Protein AF-A0A2N3FFJ9-F1 (afdb_monomer_lite)

Sequence (132 aa):
MGIRRTEWLDWFYYLAPLWLAVEVFVWPNFRAGAVVGGGLAATVVFYAVEGGIGAALWYRLPYAGLAALGENVVYLVLLLKFILLSPWDMALALADDAPGVAGMGASYAAALPGALVAMVQVGFRLKRQLPR

Foldseek 3Di:
DDPQPCPVLLVQLVCLVVVLCCCPPPFQLAALCLAQVRDNVSSVVVSVLSPVLSVCVVVVPVCSVVSVLVCLVVLLVSLCCSVPCLVVVLVVCVVVVHPCSVVSVVSSVSHVVNSVVSNVSSVVSVVSVDDD

Structure (mmCIF, N/CA/C/O backbone):
data_AF-A0A2N3FFJ9-F1
#
_entry.id   AF-A0A2N3FFJ9-F1
#
loop_
_atom_site.group_PDB
_atom_site.id
_atom_site.type_symbol
_atom_site.label_atom_id
_atom_site.label_alt_id
_atom_site.label_comp_id
_atom_site.label_asym_id
_atom_site.label_entity_id
_atom_site.label_seq_id
_atom_site.pdbx_PDB_ins_code
_atom_site.Cartn_x
_atom_site.Cartn_y
_atom_site.Cartn_z
_atom_site.occupancy
_atom_site.B_iso_or_equiv
_atom_site.auth_seq_id
_atom_site.auth_comp_id
_atom_site.auth_asym_id
_atom_site.auth_atom_id
_atom_site.pdbx_PDB_model_num
ATOM 1 N N . MET A 1 1 ? -15.798 4.905 27.183 1.00 36.50 1 MET A N 1
ATOM 2 C CA . MET A 1 1 ? -15.536 4.366 25.829 1.00 36.50 1 MET A CA 1
ATOM 3 C C . MET A 1 1 ? -15.602 5.536 24.855 1.00 36.50 1 MET A C 1
ATOM 5 O O . MET A 1 1 ? -16.675 5.881 24.386 1.00 36.50 1 MET A O 1
ATOM 9 N N . GLY A 1 2 ? -14.496 6.265 24.690 1.00 40.81 2 GLY A N 1
ATOM 10 C CA . GLY A 1 2 ? -14.480 7.454 23.836 1.00 40.81 2 GLY A CA 1
ATOM 11 C C . GLY A 1 2 ? -14.532 7.046 22.368 1.00 40.81 2 GLY A C 1
ATOM 12 O O . GLY A 1 2 ? -13.758 6.182 21.959 1.00 40.81 2 GLY A O 1
ATOM 13 N N . ILE A 1 3 ? -15.433 7.656 21.599 1.00 44.34 3 ILE A N 1
ATOM 14 C CA . ILE A 1 3 ? -15.436 7.596 20.133 1.00 44.34 3 ILE A CA 1
ATOM 15 C C . ILE A 1 3 ? -14.018 7.964 19.679 1.00 44.34 3 ILE A C 1
ATOM 17 O O . ILE A 1 3 ? -13.541 9.073 19.940 1.00 44.34 3 ILE A O 1
ATOM 21 N N . ARG A 1 4 ? -13.286 7.005 19.101 1.00 58.66 4 ARG A N 1
ATOM 22 C CA . ARG A 1 4 ? -11.909 7.242 18.652 1.00 58.66 4 ARG A CA 1
ATOM 23 C C . ARG A 1 4 ? -11.985 8.286 17.537 1.00 58.66 4 ARG A C 1
ATOM 25 O O . ARG A 1 4 ? -12.695 8.085 16.560 1.00 58.66 4 ARG A O 1
ATOM 32 N N . ARG A 1 5 ? -11.244 9.398 17.652 1.00 55.72 5 ARG A N 1
ATOM 33 C CA . ARG A 1 5 ? -11.218 10.535 16.692 1.00 55.72 5 ARG A CA 1
ATOM 34 C C . ARG A 1 5 ? -10.866 10.154 15.236 1.00 55.72 5 ARG A C 1
ATOM 36 O O . ARG A 1 5 ? -10.787 11.028 14.372 1.00 55.72 5 ARG A O 1
ATOM 43 N N . THR A 1 6 ? -10.619 8.877 14.969 1.00 61.06 6 THR A N 1
ATOM 44 C CA . THR A 1 6 ? -10.158 8.309 13.706 1.00 61.06 6 THR A CA 1
ATOM 45 C C . THR A 1 6 ? -11.218 7.509 12.952 1.00 61.06 6 THR A C 1
ATOM 47 O O . THR A 1 6 ? -10.890 7.042 11.874 1.00 61.06 6 THR A O 1
ATOM 50 N N . GLU A 1 7 ? -12.463 7.377 13.432 1.00 65.12 7 GLU A N 1
ATOM 51 C CA . GLU A 1 7 ? -13.503 6.594 12.722 1.00 65.12 7 GLU A CA 1
ATOM 52 C C . GLU A 1 7 ? -13.698 7.058 11.264 1.00 65.12 7 GLU A C 1
ATOM 54 O O . GLU A 1 7 ? -13.755 6.248 10.342 1.00 65.12 7 GLU A O 1
ATOM 59 N N . TRP A 1 8 ? -13.656 8.374 11.027 1.00 68.25 8 TRP A N 1
ATOM 60 C CA . TRP A 1 8 ? -13.677 8.985 9.688 1.00 68.25 8 TRP A CA 1
ATOM 61 C C . TRP A 1 8 ? -12.403 8.784 8.859 1.00 68.25 8 TRP A C 1
ATOM 63 O O . TRP A 1 8 ? -12.311 9.313 7.761 1.00 68.25 8 TRP A O 1
ATOM 73 N N . LEU A 1 9 ? -11.389 8.102 9.378 1.00 73.94 9 LEU A N 1
ATOM 74 C CA . LEU A 1 9 ? -10.156 7.743 8.672 1.00 73.94 9 LEU A CA 1
ATOM 75 C C . LEU A 1 9 ? -10.029 6.226 8.494 1.00 73.94 9 LEU A C 1
ATOM 77 O O . LEU A 1 9 ? -9.177 5.777 7.729 1.00 73.94 9 LEU A O 1
ATOM 81 N N . ASP A 1 10 ? -10.892 5.454 9.157 1.00 82.88 10 ASP A N 1
ATOM 82 C CA . ASP A 1 10 ? -10.939 3.996 9.063 1.00 82.88 10 ASP A CA 1
ATOM 83 C C . ASP A 1 10 ? -11.641 3.522 7.777 1.00 82.88 10 ASP A C 1
ATOM 85 O O . ASP A 1 10 ? -11.477 2.368 7.384 1.00 82.88 10 ASP A O 1
ATOM 89 N N . TRP A 1 11 ? -12.335 4.425 7.062 1.00 82.12 11 TRP A N 1
ATOM 90 C CA . TRP A 1 11 ? -12.940 4.149 5.747 1.00 82.12 11 TRP A CA 1
ATOM 91 C C . TRP A 1 11 ? -11.959 3.519 4.765 1.00 82.12 11 TRP A C 1
ATOM 93 O O . TRP A 1 11 ? -12.358 2.715 3.931 1.00 82.12 11 TRP A O 1
ATOM 103 N N . PHE A 1 12 ? -10.677 3.854 4.886 1.00 85.81 12 PHE A N 1
ATOM 104 C CA . PHE A 1 12 ? -9.632 3.327 4.028 1.00 85.81 12 PHE A CA 1
ATOM 105 C C . PHE A 1 12 ? -9.531 1.796 4.110 1.00 85.81 12 PHE A C 1
ATOM 107 O O . PHE A 1 12 ? -9.431 1.147 3.073 1.00 85.81 12 PHE A O 1
ATOM 114 N N . TYR A 1 13 ? -9.685 1.225 5.311 1.00 88.06 13 TYR A N 1
ATOM 115 C CA 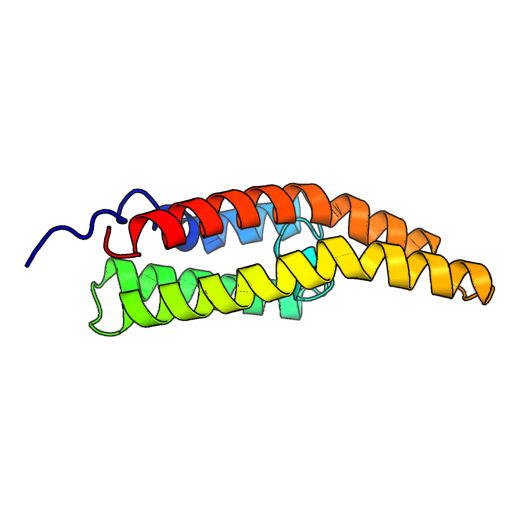. TYR A 1 13 ? -9.736 -0.226 5.524 1.00 88.06 13 TYR A CA 1
ATOM 116 C C . TYR A 1 13 ? -11.084 -0.824 5.130 1.00 88.06 13 TYR A C 1
ATOM 118 O O . TYR A 1 13 ? -11.137 -1.918 4.575 1.00 88.06 13 TYR A O 1
ATOM 126 N N . TYR A 1 14 ? -12.186 -0.112 5.385 1.00 88.50 14 TYR A N 1
ATOM 127 C CA . TYR A 1 14 ? -13.517 -0.582 4.982 1.00 88.50 14 TYR A CA 1
ATOM 128 C C . TYR A 1 14 ? -13.661 -0.672 3.458 1.00 88.50 14 TYR A C 1
ATOM 130 O O . TYR A 1 14 ? -14.370 -1.540 2.956 1.00 88.50 14 TYR A O 1
ATOM 138 N N . LEU A 1 15 ? -12.962 0.191 2.718 1.00 91.19 15 LEU A N 1
ATOM 139 C CA . LEU A 1 15 ? -12.942 0.186 1.258 1.00 91.19 15 LEU A CA 1
ATOM 140 C C . LEU A 1 15 ? -11.868 -0.731 0.657 1.00 91.19 15 LEU A C 1
ATOM 142 O O . LEU A 1 15 ? -11.739 -0.750 -0.563 1.00 91.19 15 LEU A O 1
ATOM 146 N N . ALA A 1 16 ? -11.134 -1.528 1.442 1.00 92.19 16 ALA A N 1
ATOM 147 C CA . ALA A 1 16 ? -10.129 -2.460 0.912 1.00 92.19 16 ALA A CA 1
ATOM 148 C C . ALA A 1 16 ? -10.646 -3.364 -0.234 1.00 92.19 16 ALA A C 1
ATOM 150 O O . ALA A 1 16 ? -9.946 -3.482 -1.241 1.00 92.19 16 ALA A O 1
ATOM 151 N N . PRO A 1 17 ? -11.876 -3.924 -0.188 1.00 91.06 17 PRO A N 1
ATOM 152 C CA . PRO A 1 17 ? -12.415 -4.692 -1.316 1.00 91.06 17 PRO A CA 1
ATOM 153 C C . PRO A 1 17 ? -12.637 -3.846 -2.578 1.00 91.06 17 PRO A C 1
ATOM 155 O O . PRO A 1 17 ? -12.434 -4.323 -3.693 1.00 91.06 17 PRO A O 1
ATOM 158 N N . LEU A 1 18 ? -13.038 -2.582 -2.412 1.00 93.06 18 LEU A N 1
ATOM 159 C CA . LEU A 1 18 ? -13.212 -1.653 -3.526 1.00 93.06 18 LEU A CA 1
ATOM 160 C C . LEU A 1 18 ? -11.858 -1.278 -4.132 1.00 93.06 18 LEU A C 1
ATOM 162 O O . LEU A 1 18 ? -11.719 -1.253 -5.351 1.00 93.06 18 LEU A O 1
ATOM 166 N N . TRP A 1 19 ? -10.852 -1.037 -3.293 1.00 92.31 19 TRP A N 1
ATOM 167 C CA . TRP A 1 19 ? -9.491 -0.768 -3.743 1.00 92.31 19 TRP A CA 1
ATOM 168 C C . TRP A 1 19 ? -8.893 -1.948 -4.510 1.00 92.31 19 TRP A C 1
ATOM 170 O O . TRP A 1 19 ? -8.310 -1.733 -5.568 1.00 92.31 19 TRP A O 1
ATOM 180 N N . LEU A 1 20 ? -9.118 -3.180 -4.043 1.00 93.75 20 LEU A N 1
ATOM 181 C CA . LEU A 1 20 ? -8.743 -4.389 -4.776 1.00 93.75 20 LEU A CA 1
ATOM 182 C C . LEU A 1 20 ? -9.402 -4.438 -6.157 1.00 93.75 20 LEU A C 1
ATOM 184 O O . LEU A 1 20 ? -8.728 -4.713 -7.144 1.00 93.75 20 LEU A O 1
ATOM 188 N N . ALA A 1 21 ? -10.704 -4.154 -6.246 1.00 93.62 21 ALA A N 1
ATOM 189 C CA . ALA A 1 21 ? -11.407 -4.145 -7.527 1.00 93.62 21 ALA A CA 1
ATOM 190 C C . ALA A 1 21 ? -10.854 -3.069 -8.476 1.00 93.62 21 ALA A C 1
ATOM 192 O O . ALA A 1 21 ? -10.633 -3.342 -9.656 1.00 93.62 21 ALA A O 1
ATOM 193 N N . VAL A 1 22 ? -10.577 -1.867 -7.965 1.00 92.69 22 VAL A N 1
ATOM 194 C CA . VAL A 1 22 ? -9.926 -0.806 -8.746 1.00 92.69 22 VAL A CA 1
ATOM 195 C C . VAL A 1 22 ? -8.566 -1.276 -9.250 1.00 92.69 22 VAL A C 1
ATOM 197 O O . VAL A 1 22 ? -8.291 -1.139 -10.438 1.00 92.69 22 VAL A O 1
ATOM 200 N N . GLU A 1 23 ? -7.737 -1.868 -8.392 1.00 93.00 23 GLU A N 1
ATOM 201 C CA . GLU A 1 23 ? -6.391 -2.288 -8.782 1.00 93.00 23 GLU A CA 1
ATOM 202 C C . GLU A 1 23 ? -6.397 -3.461 -9.770 1.00 93.00 23 GLU A C 1
ATOM 204 O O . GLU A 1 23 ? -5.587 -3.494 -10.688 1.00 93.00 23 GLU A O 1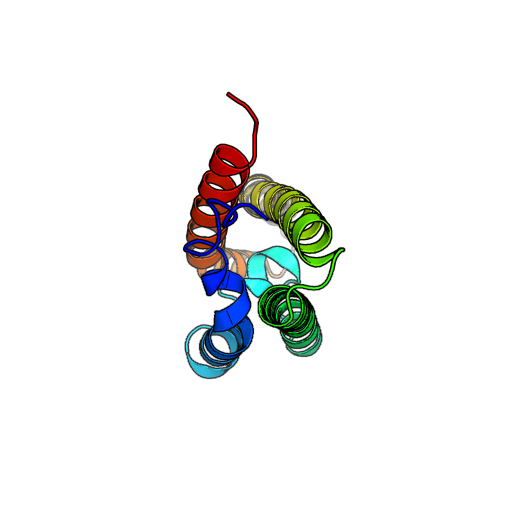
ATOM 209 N N . VAL A 1 24 ? -7.332 -4.404 -9.646 1.00 92.19 24 VAL A N 1
ATOM 210 C CA . VAL A 1 24 ? -7.405 -5.564 -10.548 1.00 92.19 24 VAL A CA 1
ATOM 211 C C . VAL A 1 24 ? -8.008 -5.206 -11.909 1.00 92.19 24 VAL A C 1
ATOM 213 O O . VAL A 1 24 ? -7.531 -5.705 -12.926 1.00 92.19 24 VAL A O 1
ATOM 216 N N . PHE A 1 25 ? -9.048 -4.367 -11.951 1.00 93.06 25 PHE A N 1
ATOM 217 C CA . PHE A 1 25 ? -9.844 -4.168 -13.172 1.00 93.06 25 PHE A CA 1
ATOM 218 C C . PHE A 1 25 ? -9.645 -2.817 -13.860 1.00 93.06 25 PHE A C 1
ATOM 220 O O . PHE A 1 25 ? -9.905 -2.715 -15.057 1.00 93.06 25 PHE A O 1
ATOM 227 N N . VAL A 1 26 ? -9.235 -1.778 -13.131 1.00 92.88 26 VAL A N 1
ATOM 228 C CA . VAL A 1 26 ? -9.207 -0.399 -13.651 1.00 92.88 26 VAL A CA 1
ATOM 229 C C . VAL A 1 26 ? -7.784 0.127 -13.750 1.00 92.88 26 VAL A C 1
ATOM 231 O O . VAL A 1 26 ? -7.410 0.714 -14.761 1.00 92.88 26 VAL A O 1
ATOM 234 N N . TRP A 1 27 ? -6.991 -0.077 -12.700 1.00 92.12 27 TRP A N 1
ATOM 235 C CA . TRP A 1 27 ? -5.666 0.508 -12.568 1.00 92.12 27 TRP A CA 1
ATOM 236 C C . TRP A 1 27 ? -4.679 -0.491 -11.950 1.00 92.12 27 TRP A C 1
ATOM 238 O O . TRP A 1 27 ? -4.384 -0.419 -10.754 1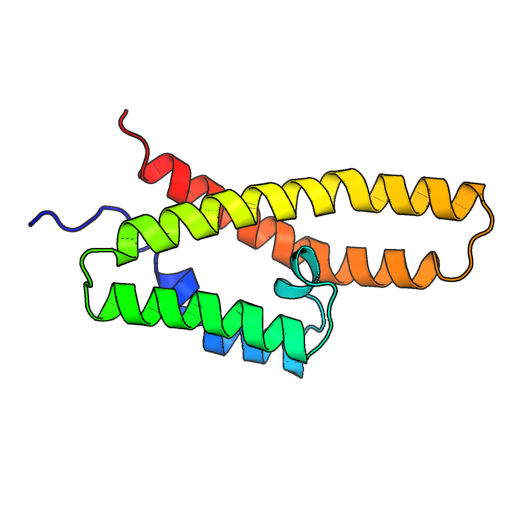.00 92.12 27 TRP A O 1
ATOM 248 N N . PRO A 1 28 ? -4.126 -1.405 -12.766 1.00 90.88 28 PRO A N 1
ATOM 249 C CA . PRO A 1 28 ? -3.100 -2.339 -12.325 1.00 90.88 28 PRO A CA 1
ATOM 250 C C . PRO A 1 28 ? -1.927 -1.632 -11.658 1.00 90.88 28 PRO A C 1
ATOM 252 O O . PRO A 1 28 ? -1.461 -0.595 -12.133 1.00 90.88 28 PRO A O 1
ATOM 255 N N . ASN A 1 29 ? -1.429 -2.233 -10.577 1.00 89.88 29 ASN A N 1
ATOM 256 C CA . ASN A 1 29 ? -0.266 -1.763 -9.828 1.00 89.88 29 ASN A CA 1
ATOM 257 C C . ASN A 1 29 ? -0.475 -0.445 -9.055 1.00 89.88 29 ASN A C 1
ATOM 259 O O . ASN A 1 29 ? 0.502 0.140 -8.608 1.00 89.88 29 ASN A O 1
ATOM 263 N N . PHE A 1 30 ? -1.708 0.042 -8.888 1.00 88.19 30 PHE A N 1
ATOM 264 C CA . PHE A 1 30 ? -1.978 1.366 -8.318 1.00 88.19 30 PHE A CA 1
ATOM 265 C C . PHE A 1 30 ? -1.470 1.572 -6.879 1.00 88.19 30 PHE A C 1
ATOM 267 O O . PHE A 1 30 ? -0.722 2.513 -6.628 1.00 88.19 30 PHE A O 1
ATOM 274 N N . ARG A 1 31 ? -1.885 0.749 -5.908 1.00 89.56 31 ARG A N 1
ATOM 275 C CA . ARG A 1 31 ? -1.573 0.953 -4.479 1.00 89.56 31 ARG A CA 1
ATOM 276 C C . ARG A 1 31 ? -0.779 -0.197 -3.892 1.00 89.56 31 ARG A C 1
ATOM 278 O O . ARG A 1 31 ? 0.245 0.043 -3.252 1.00 89.56 31 ARG A O 1
ATOM 285 N N . ALA A 1 32 ? -1.239 -1.427 -4.088 1.00 90.44 32 ALA A N 1
ATOM 286 C CA . ALA A 1 32 ? -0.492 -2.602 -3.668 1.00 90.44 32 ALA A CA 1
ATOM 287 C C . ALA A 1 32 ? 0.816 -2.689 -4.464 1.00 90.44 32 ALA A C 1
ATOM 289 O O . ALA A 1 32 ? 1.847 -3.046 -3.905 1.00 90.44 32 ALA A O 1
ATOM 290 N N . GLY A 1 33 ? 0.823 -2.250 -5.725 1.00 86.00 33 GLY A N 1
ATOM 291 C CA . GLY A 1 33 ? 2.029 -2.159 -6.549 1.00 86.00 33 GLY A CA 1
ATOM 292 C C . GLY A 1 33 ? 3.233 -1.473 -5.900 1.00 86.00 33 GLY A C 1
ATOM 293 O O . GLY A 1 33 ? 4.351 -1.977 -6.004 1.00 86.00 33 GLY A O 1
ATOM 294 N N . ALA A 1 34 ? 3.005 -0.398 -5.142 1.00 88.25 34 ALA A N 1
ATOM 295 C CA . ALA A 1 34 ? 4.062 0.321 -4.424 1.00 88.25 34 ALA A CA 1
ATOM 296 C C . ALA A 1 34 ? 4.700 -0.492 -3.280 1.00 88.25 34 ALA A C 1
ATOM 298 O O . ALA A 1 34 ? 5.756 -0.126 -2.771 1.00 88.25 34 ALA A O 1
ATOM 299 N N . VAL A 1 35 ? 4.058 -1.579 -2.847 1.00 88.31 35 VAL A N 1
ATOM 300 C CA . VAL A 1 35 ? 4.427 -2.330 -1.640 1.00 88.31 35 VAL A CA 1
ATOM 301 C C . VAL A 1 35 ? 4.743 -3.789 -1.914 1.00 88.31 35 VAL A C 1
ATOM 303 O O . VAL A 1 35 ? 5.661 -4.336 -1.307 1.00 88.31 35 VAL A O 1
ATOM 306 N N . VAL A 1 36 ? 4.027 -4.411 -2.845 1.00 88.94 36 VAL A N 1
ATOM 307 C CA . VAL A 1 36 ? 4.167 -5.832 -3.174 1.00 88.94 36 VAL A CA 1
ATOM 308 C C . VAL A 1 36 ? 4.594 -6.095 -4.621 1.00 88.94 36 VAL A C 1
ATOM 310 O O . VAL A 1 36 ? 4.719 -7.253 -5.011 1.00 88.94 36 VAL A O 1
ATOM 313 N N . GLY A 1 37 ? 4.833 -5.055 -5.427 1.00 80.25 37 GLY A N 1
ATOM 314 C CA . GLY A 1 37 ? 5.419 -5.199 -6.766 1.00 80.25 37 GLY A CA 1
ATOM 315 C C . GLY A 1 37 ? 4.474 -5.732 -7.851 1.00 80.25 37 GLY A C 1
ATOM 316 O O . GLY A 1 37 ? 4.944 -6.257 -8.855 1.00 80.25 37 GLY A O 1
ATOM 317 N N . GLY A 1 38 ? 3.155 -5.625 -7.661 1.00 79.56 38 GLY A N 1
ATOM 318 C CA . GLY A 1 38 ? 2.164 -5.795 -8.738 1.00 79.56 38 GLY A CA 1
ATOM 319 C C . GLY A 1 38 ? 1.739 -7.224 -9.075 1.00 79.56 38 GLY A C 1
ATOM 320 O O . GLY A 1 38 ? 0.903 -7.423 -9.955 1.00 79.56 38 GLY A O 1
ATOM 321 N N . GLY A 1 39 ? 2.274 -8.236 -8.388 1.00 87.94 39 GLY A N 1
ATOM 322 C CA . GLY A 1 39 ? 1.830 -9.619 -8.563 1.00 87.94 39 GLY A CA 1
ATOM 323 C C . GLY A 1 39 ? 0.427 -9.844 -7.992 1.00 87.94 39 GLY A C 1
ATOM 324 O O . GLY A 1 39 ? 0.196 -9.556 -6.821 1.00 87.94 39 GLY A O 1
ATOM 325 N N . LEU A 1 40 ? -0.485 -10.438 -8.774 1.00 88.94 40 LEU A N 1
ATOM 326 C CA . LEU A 1 40 ? -1.892 -10.642 -8.382 1.00 88.94 40 LEU A CA 1
ATOM 327 C C . LEU A 1 40 ? -2.047 -11.306 -7.005 1.00 88.94 40 LEU A C 1
ATOM 329 O O . LEU A 1 40 ? -2.832 -10.844 -6.182 1.00 88.94 40 LEU A O 1
ATOM 333 N N . ALA A 1 41 ? -1.281 -12.367 -6.738 1.00 91.50 41 ALA A N 1
ATOM 334 C CA . ALA A 1 41 ? -1.333 -13.066 -5.455 1.00 91.50 41 ALA A CA 1
ATOM 335 C C . ALA A 1 41 ? -0.951 -12.141 -4.289 1.00 91.50 41 ALA A C 1
ATOM 337 O O . ALA A 1 41 ? -1.622 -12.120 -3.260 1.00 91.50 41 ALA A O 1
ATOM 338 N N . ALA A 1 42 ? 0.094 -11.337 -4.471 1.00 90.19 42 ALA A N 1
ATOM 339 C CA . ALA A 1 42 ? 0.561 -10.417 -3.450 1.00 90.19 42 ALA A CA 1
ATOM 340 C C . ALA A 1 42 ? -0.408 -9.236 -3.269 1.00 90.19 42 ALA A C 1
ATOM 342 O O . ALA A 1 42 ? -0.663 -8.832 -2.137 1.00 90.19 42 ALA A O 1
ATOM 343 N N . THR A 1 43 ? -1.015 -8.739 -4.353 1.00 92.62 43 THR A N 1
ATOM 344 C CA . THR A 1 43 ? -2.074 -7.716 -4.317 1.00 92.62 43 THR A CA 1
ATOM 345 C C . THR A 1 43 ? -3.300 -8.210 -3.549 1.00 92.62 43 THR A C 1
ATOM 347 O O . THR A 1 43 ? -3.820 -7.500 -2.691 1.00 92.62 43 THR A O 1
ATOM 350 N N . VAL A 1 44 ? -3.741 -9.448 -3.789 1.00 93.62 44 VAL A N 1
ATOM 351 C CA . VAL A 1 44 ? -4.859 -10.051 -3.045 1.00 93.62 44 VAL A CA 1
ATOM 352 C C . VAL A 1 44 ? -4.522 -10.184 -1.561 1.00 93.62 44 VAL A C 1
ATOM 354 O O . VAL A 1 44 ? -5.342 -9.817 -0.724 1.00 93.62 44 VAL A O 1
ATOM 357 N N . VAL A 1 45 ? -3.318 -10.655 -1.218 1.00 93.56 45 VAL A N 1
ATOM 358 C CA . VAL A 1 45 ? -2.876 -10.758 0.184 1.00 93.56 45 VAL A CA 1
ATOM 359 C C . VAL A 1 45 ? -2.829 -9.383 0.850 1.00 93.56 45 VAL A C 1
ATOM 361 O O . VAL A 1 45 ? -3.332 -9.236 1.962 1.00 93.56 45 VAL A O 1
ATOM 364 N N . PHE A 1 46 ? -2.289 -8.373 0.166 1.00 93.62 46 PHE A N 1
ATOM 365 C CA . PHE A 1 46 ? -2.240 -6.995 0.653 1.00 93.62 46 PHE A CA 1
ATOM 366 C C . PHE A 1 46 ? -3.640 -6.490 1.038 1.00 93.62 46 PHE A C 1
ATOM 368 O O . PHE A 1 46 ? -3.872 -6.087 2.179 1.00 93.62 46 PHE A O 1
ATOM 375 N N . TYR A 1 47 ? -4.608 -6.607 0.127 1.00 94.44 47 TYR A N 1
ATOM 376 C CA . TYR A 1 47 ? -5.973 -6.153 0.391 1.00 94.44 47 TYR A CA 1
ATOM 377 C C . TYR A 1 47 ? -6.751 -7.045 1.360 1.00 94.44 47 TYR A C 1
ATOM 379 O O . TYR A 1 47 ? -7.645 -6.556 2.050 1.00 94.44 47 TYR A O 1
ATOM 387 N N . ALA A 1 48 ? -6.410 -8.330 1.471 1.00 94.88 48 ALA A N 1
ATOM 388 C CA . ALA A 1 48 ? -6.968 -9.205 2.497 1.00 94.88 48 ALA A CA 1
ATOM 389 C C . ALA A 1 48 ? -6.537 -8.765 3.904 1.00 94.88 48 ALA A C 1
ATOM 391 O O . ALA A 1 48 ? -7.357 -8.779 4.823 1.00 94.88 48 ALA A O 1
ATOM 392 N N . VAL A 1 49 ? -5.285 -8.323 4.074 1.00 94.19 49 VAL A N 1
ATOM 393 C CA . VAL A 1 49 ? -4.802 -7.751 5.340 1.00 94.19 49 VAL A CA 1
ATOM 394 C C . VAL A 1 49 ? -5.544 -6.453 5.662 1.00 94.19 49 VAL A C 1
ATOM 396 O O . VAL A 1 49 ? -6.083 -6.328 6.763 1.00 94.19 49 VAL A O 1
ATOM 399 N N . GLU A 1 50 ? -5.652 -5.519 4.709 1.00 93.81 50 GLU A N 1
ATOM 400 C CA . GLU A 1 50 ? -6.401 -4.269 4.922 1.00 93.81 50 GLU A CA 1
ATOM 401 C C . GLU A 1 50 ? -7.879 -4.534 5.250 1.00 93.81 50 GLU A C 1
ATOM 403 O O . GLU A 1 50 ? -8.422 -3.972 6.203 1.00 93.81 50 GLU A O 1
ATOM 408 N N . GLY A 1 51 ? -8.522 -5.438 4.508 1.00 93.56 51 GLY A N 1
ATOM 409 C CA . GLY A 1 51 ? -9.910 -5.831 4.740 1.00 93.56 51 GLY A CA 1
ATOM 410 C C . GLY A 1 51 ? -10.108 -6.528 6.085 1.00 93.56 51 GLY A C 1
ATOM 411 O O . GLY A 1 51 ? -11.096 -6.266 6.770 1.00 93.56 51 GLY A O 1
ATOM 412 N N . GLY A 1 52 ? -9.154 -7.358 6.514 1.00 94.06 52 GLY A N 1
ATOM 413 C CA . GLY A 1 52 ? -9.160 -8.002 7.829 1.00 94.06 52 GLY A CA 1
ATOM 414 C C . GLY A 1 52 ? -9.054 -6.994 8.974 1.00 94.06 52 GLY A C 1
ATOM 415 O O . GLY A 1 52 ? -9.793 -7.088 9.956 1.00 94.06 52 GLY A O 1
ATOM 416 N N . ILE A 1 53 ? -8.199 -5.978 8.827 1.00 92.75 53 ILE A N 1
ATOM 417 C CA . ILE A 1 53 ? -8.118 -4.855 9.772 1.00 92.75 53 ILE A CA 1
ATOM 418 C C . ILE A 1 53 ? -9.432 -4.065 9.768 1.00 92.75 53 ILE A C 1
ATOM 420 O O . ILE A 1 53 ? -9.948 -3.740 10.838 1.00 92.75 53 ILE A O 1
ATOM 424 N N . GLY A 1 54 ? -10.016 -3.816 8.594 1.00 92.19 54 GLY A N 1
ATOM 425 C CA . GLY A 1 54 ? -11.332 -3.190 8.453 1.00 92.19 54 GLY A CA 1
ATOM 426 C C . GLY A 1 54 ? -12.418 -3.965 9.196 1.00 92.19 54 GLY A C 1
ATOM 427 O O . GLY A 1 54 ? -13.133 -3.397 10.016 1.00 92.19 54 GLY A O 1
ATOM 428 N N . ALA A 1 55 ? -12.495 -5.280 9.008 1.00 92.69 55 ALA A N 1
ATOM 429 C CA . ALA A 1 55 ? -13.430 -6.130 9.739 1.00 92.69 55 ALA A CA 1
ATOM 430 C C . ALA A 1 55 ? -13.191 -6.066 11.259 1.00 92.69 55 ALA A C 1
ATOM 432 O O . ALA A 1 55 ? -14.135 -5.892 12.031 1.00 92.69 55 ALA A O 1
ATOM 433 N N . ALA A 1 56 ? -11.935 -6.127 11.711 1.00 91.81 56 ALA A N 1
ATOM 434 C CA . ALA A 1 56 ? -11.597 -6.022 13.130 1.00 91.81 56 ALA A CA 1
ATOM 435 C C . ALA A 1 56 ? -12.005 -4.666 13.740 1.00 91.81 56 ALA A C 1
ATOM 437 O O . ALA A 1 56 ? -12.465 -4.617 14.886 1.00 91.81 56 ALA A O 1
ATOM 438 N N . LEU A 1 57 ? -11.865 -3.572 12.983 1.00 89.06 57 LEU A N 1
ATOM 439 C CA . LEU A 1 57 ? -12.317 -2.233 13.374 1.00 89.06 57 LEU A CA 1
ATOM 440 C C . LEU A 1 57 ? -13.847 -2.159 13.440 1.00 89.06 57 LEU A C 1
ATOM 442 O O . LEU A 1 57 ? -14.381 -1.656 14.431 1.00 89.06 57 LEU A O 1
ATOM 446 N N . TRP A 1 58 ? -14.543 -2.736 12.455 1.00 89.50 58 TRP A N 1
ATOM 447 C CA . TRP A 1 58 ? -16.006 -2.798 12.401 1.00 89.50 58 TRP A CA 1
ATOM 448 C C . TRP A 1 58 ? -16.597 -3.519 13.617 1.00 89.50 58 TRP A C 1
ATOM 450 O O . TRP A 1 58 ? -17.486 -2.997 14.291 1.00 89.50 58 TRP A O 1
ATOM 460 N N . TYR A 1 59 ? -16.039 -4.681 13.969 1.00 91.12 59 TYR A N 1
ATOM 461 C CA . TYR A 1 59 ? -16.440 -5.452 15.152 1.00 91.12 59 TYR A CA 1
ATOM 462 C C . TYR A 1 59 ? -15.842 -4.935 16.468 1.00 91.12 59 TYR A C 1
ATOM 464 O O . TYR A 1 59 ? -16.060 -5.531 17.521 1.00 91.12 59 TYR A O 1
ATOM 472 N N . ARG A 1 60 ? -15.109 -3.813 16.437 1.00 88.00 60 ARG A N 1
ATOM 473 C CA . ARG A 1 60 ? -14.521 -3.149 17.612 1.00 88.00 60 ARG A CA 1
ATOM 474 C C . ARG A 1 60 ? -13.633 -4.069 18.455 1.00 88.00 60 ARG A C 1
ATOM 476 O O . ARG A 1 60 ? -13.609 -3.960 19.682 1.00 88.00 60 ARG A O 1
ATOM 483 N N . LEU A 1 61 ? -12.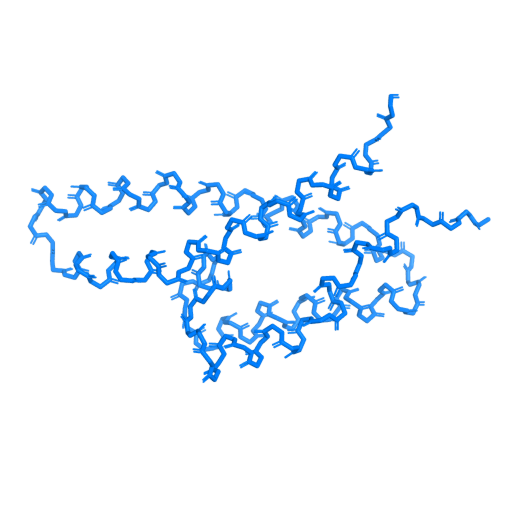870 -4.944 17.803 1.00 90.06 61 LEU A N 1
ATOM 484 C CA . LEU A 1 61 ? -11.954 -5.850 18.490 1.00 90.06 61 LEU A CA 1
ATOM 485 C C . LEU A 1 61 ? -10.874 -5.059 19.257 1.00 90.06 61 LEU A C 1
ATOM 487 O O . LEU A 1 61 ? -10.440 -3.993 18.800 1.00 90.06 61 LEU A O 1
ATOM 491 N N . PRO A 1 62 ? -10.408 -5.561 20.417 1.00 86.81 62 PRO A N 1
ATOM 492 C CA . PRO A 1 62 ? -9.533 -4.803 21.315 1.00 86.81 62 PRO A CA 1
ATOM 493 C C . PRO A 1 62 ? -8.187 -4.434 20.675 1.00 86.81 62 PRO A C 1
ATOM 495 O O . PRO A 1 62 ? -7.649 -3.361 20.936 1.00 86.81 62 PRO A O 1
ATOM 498 N N . TYR A 1 63 ? -7.672 -5.279 19.781 1.00 85.44 63 TYR A N 1
ATOM 499 C CA . TYR A 1 63 ? -6.393 -5.078 19.096 1.00 85.44 63 TYR A CA 1
ATOM 500 C C . TYR A 1 63 ? -6.498 -4.281 17.787 1.00 85.44 63 TYR A C 1
ATOM 502 O O . TYR A 1 63 ? -5.473 -3.872 17.248 1.00 85.44 63 TYR A O 1
ATOM 510 N N . ALA A 1 64 ? -7.705 -4.019 17.269 1.00 87.19 64 ALA A N 1
ATOM 511 C CA . ALA A 1 64 ? -7.894 -3.467 15.923 1.00 87.19 64 ALA A CA 1
ATOM 512 C C . ALA A 1 64 ? -7.214 -2.101 15.724 1.00 87.19 64 ALA A C 1
ATOM 514 O O . ALA A 1 64 ? -6.660 -1.818 14.666 1.00 87.19 64 ALA A O 1
ATOM 515 N N . GLY A 1 65 ? -7.199 -1.268 16.771 1.00 83.69 65 GLY A N 1
ATOM 516 C CA . GLY A 1 65 ? -6.524 0.032 16.724 1.00 83.69 65 GLY A CA 1
ATOM 517 C C . GLY A 1 65 ? -5.002 -0.085 16.634 1.00 83.69 65 GLY A C 1
ATOM 518 O O . GLY A 1 65 ? -4.382 0.656 15.879 1.00 83.69 65 GLY A O 1
ATOM 519 N N . LEU A 1 66 ? -4.412 -1.028 17.378 1.00 85.88 66 LEU A N 1
ATOM 520 C CA . LEU A 1 66 ? -2.970 -1.286 17.349 1.00 85.88 66 LEU A CA 1
ATOM 521 C C . LEU A 1 66 ? -2.551 -1.935 16.030 1.00 85.88 66 LEU A C 1
ATOM 523 O O . LEU A 1 66 ? -1.548 -1.528 15.458 1.00 85.88 66 LEU A O 1
ATOM 527 N N . ALA A 1 67 ? -3.342 -2.885 15.523 1.00 88.81 67 ALA A N 1
ATOM 528 C CA . ALA A 1 67 ? -3.102 -3.512 14.226 1.00 88.81 67 ALA A CA 1
ATOM 529 C C . ALA A 1 67 ? -3.095 -2.471 13.098 1.00 88.81 67 ALA A C 1
ATOM 531 O O . ALA A 1 67 ? -2.169 -2.437 12.296 1.00 88.81 67 ALA A O 1
ATOM 532 N N . ALA A 1 68 ? -4.078 -1.568 13.089 1.00 89.12 68 ALA A N 1
ATOM 533 C CA . ALA A 1 68 ? -4.163 -0.523 12.080 1.00 89.12 68 ALA A CA 1
ATOM 534 C C . ALA A 1 68 ? -3.063 0.549 12.220 1.00 89.12 68 ALA A C 1
ATOM 536 O O . ALA A 1 68 ? -2.630 1.120 11.227 1.00 89.12 68 ALA A O 1
ATOM 537 N N . LEU A 1 69 ? -2.595 0.838 13.440 1.00 87.62 69 LEU A N 1
ATOM 538 C CA . LEU A 1 69 ? -1.429 1.702 13.650 1.00 87.62 69 LEU A CA 1
ATOM 539 C C . LEU A 1 69 ? -0.145 1.036 13.136 1.00 87.62 69 LEU A C 1
ATOM 541 O O . LEU A 1 69 ? 0.648 1.681 12.454 1.00 87.62 69 LEU A O 1
ATOM 545 N N . GLY A 1 70 ? 0.055 -0.242 13.464 1.00 89.69 70 GLY A N 1
ATOM 546 C CA . GLY A 1 70 ? 1.221 -1.009 13.036 1.00 89.69 70 GLY A CA 1
ATOM 547 C C . GLY A 1 70 ? 1.295 -1.127 11.518 1.00 89.69 70 GLY A C 1
ATOM 548 O O . GLY A 1 70 ? 2.337 -0.835 10.937 1.00 89.69 70 GLY A O 1
ATOM 549 N N . GLU A 1 71 ? 0.176 -1.474 10.879 1.00 92.44 71 GLU A N 1
ATOM 550 C CA . GLU A 1 71 ? 0.068 -1.519 9.421 1.00 92.44 71 GLU A CA 1
ATOM 551 C C . GLU A 1 71 ? 0.390 -0.152 8.806 1.00 92.44 71 GLU A C 1
ATOM 553 O O . GLU A 1 71 ? 1.299 -0.080 7.990 1.00 92.44 71 GLU A O 1
ATOM 558 N N . ASN A 1 72 ? -0.208 0.942 9.291 1.00 90.94 72 ASN A N 1
ATOM 559 C CA . ASN A 1 72 ? 0.094 2.298 8.824 1.00 90.94 72 ASN A CA 1
ATOM 560 C C . ASN A 1 72 ? 1.592 2.650 8.883 1.00 90.94 72 ASN A C 1
ATOM 562 O O . ASN A 1 72 ? 2.124 3.264 7.960 1.00 90.94 72 ASN A O 1
ATOM 566 N N . VAL A 1 73 ? 2.278 2.311 9.981 1.00 90.06 73 VAL A N 1
ATOM 567 C CA . VAL A 1 73 ? 3.716 2.594 10.138 1.00 90.06 73 VAL A CA 1
ATOM 568 C C . VAL A 1 73 ? 4.534 1.799 9.126 1.00 90.06 73 VAL A C 1
ATOM 570 O O . VAL A 1 73 ? 5.385 2.371 8.444 1.00 90.06 73 VAL A O 1
ATOM 573 N N . VAL A 1 74 ? 4.260 0.499 8.998 1.00 92.06 74 VAL A N 1
ATOM 574 C CA . VAL A 1 74 ? 4.927 -0.363 8.013 1.00 92.06 74 VAL A CA 1
ATOM 575 C C . VAL A 1 74 ? 4.659 0.150 6.601 1.00 92.06 74 VAL A C 1
ATOM 577 O O . VAL A 1 74 ? 5.590 0.304 5.813 1.00 92.06 74 VAL A O 1
ATOM 580 N N . TYR A 1 75 ? 3.409 0.488 6.301 1.00 91.38 75 TYR A N 1
ATOM 581 C CA . TYR A 1 75 ? 2.992 0.972 4.998 1.00 91.38 75 TYR A CA 1
ATOM 582 C C . TYR A 1 75 ? 3.690 2.288 4.648 1.00 91.38 75 TYR A C 1
ATOM 584 O O . TYR A 1 75 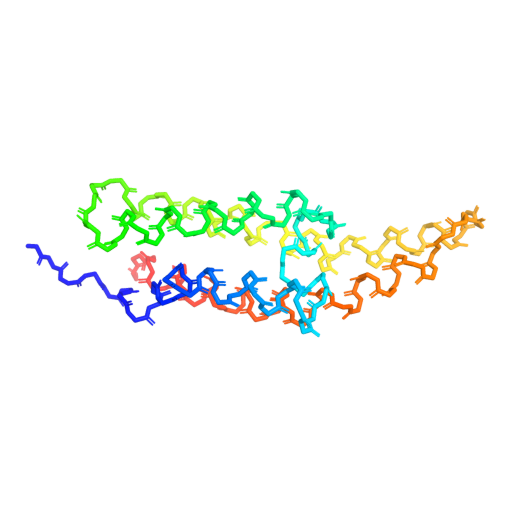? 4.264 2.397 3.569 1.00 91.38 75 TYR A O 1
ATOM 592 N N . LEU A 1 76 ? 3.781 3.243 5.581 1.00 92.56 76 LEU A N 1
ATOM 593 C CA . LEU A 1 76 ? 4.521 4.493 5.378 1.00 92.56 76 LEU A CA 1
ATOM 594 C C . LEU A 1 76 ? 6.002 4.255 5.052 1.00 92.56 76 LEU A C 1
ATOM 596 O O . LEU A 1 76 ? 6.531 4.876 4.131 1.00 92.56 76 LEU A O 1
ATOM 600 N N . VAL A 1 77 ? 6.672 3.357 5.780 1.00 93.31 77 VAL A N 1
ATOM 601 C CA . VAL A 1 77 ? 8.081 3.016 5.519 1.00 93.31 77 VAL A CA 1
ATOM 602 C C . VAL A 1 77 ? 8.249 2.433 4.115 1.00 93.31 77 VAL A C 1
ATOM 604 O O . VAL A 1 77 ? 9.174 2.816 3.398 1.00 93.31 77 VAL A O 1
ATOM 607 N N . LEU A 1 78 ? 7.346 1.544 3.697 1.00 93.94 78 LEU A N 1
ATOM 608 C CA . LEU A 1 78 ? 7.392 0.922 2.373 1.00 93.94 78 LEU A CA 1
ATOM 609 C C . LEU A 1 78 ? 7.097 1.929 1.254 1.00 93.94 78 LEU A C 1
ATOM 611 O O . LEU A 1 78 ? 7.785 1.913 0.236 1.00 93.94 78 LEU A O 1
ATOM 615 N N . LEU A 1 79 ? 6.165 2.861 1.464 1.00 93.50 79 LEU A N 1
ATOM 616 C CA . LEU A 1 79 ? 5.883 3.944 0.519 1.00 93.50 79 LEU A CA 1
ATOM 617 C C . LEU A 1 79 ? 7.070 4.903 0.372 1.00 93.50 79 LEU A C 1
ATOM 619 O O . LEU A 1 79 ? 7.420 5.269 -0.746 1.00 93.50 79 LEU A O 1
ATOM 623 N N . LEU A 1 80 ? 7.732 5.273 1.473 1.00 93.38 80 LEU A N 1
ATOM 624 C CA . LEU A 1 80 ? 8.947 6.093 1.423 1.00 93.38 80 LEU A CA 1
ATOM 625 C C . LEU A 1 80 ? 10.079 5.367 0.696 1.00 93.38 80 LEU A C 1
ATOM 627 O O . LEU A 1 80 ? 10.727 5.959 -0.165 1.00 93.38 80 LEU A O 1
ATOM 631 N N . LYS A 1 81 ? 10.283 4.078 0.998 1.00 93.44 81 LYS A N 1
ATOM 632 C CA . LYS A 1 81 ? 11.239 3.231 0.280 1.00 93.44 81 LYS A CA 1
ATOM 633 C C . LYS A 1 81 ? 10.948 3.239 -1.220 1.00 93.44 81 LYS A C 1
ATOM 635 O O . LYS A 1 81 ? 11.860 3.467 -2.000 1.00 93.44 81 LYS A O 1
ATOM 640 N N . PHE A 1 82 ? 9.702 3.020 -1.621 1.00 93.94 82 PHE A N 1
ATOM 641 C CA . PHE A 1 82 ? 9.303 3.018 -3.026 1.00 93.94 82 PHE A CA 1
ATOM 642 C C . PHE A 1 82 ? 9.548 4.379 -3.699 1.00 93.94 82 PHE A C 1
ATOM 644 O O . PHE A 1 82 ? 10.212 4.455 -4.728 1.00 93.94 82 PHE A O 1
ATOM 651 N N . ILE A 1 83 ? 9.085 5.477 -3.096 1.00 93.88 83 ILE A N 1
ATOM 652 C CA . ILE A 1 83 ? 9.206 6.820 -3.685 1.00 93.88 83 ILE A CA 1
ATOM 653 C C . ILE A 1 83 ? 10.672 7.239 -3.839 1.00 93.88 83 ILE A C 1
ATOM 655 O O . ILE A 1 83 ? 11.021 7.830 -4.860 1.00 93.88 83 ILE A O 1
ATOM 659 N N . LEU A 1 84 ? 11.511 6.954 -2.839 1.00 93.50 84 LEU A N 1
ATOM 660 C CA . LEU A 1 84 ? 12.899 7.416 -2.798 1.00 93.50 84 LEU A CA 1
ATOM 661 C C . LEU A 1 84 ? 13.865 6.460 -3.498 1.00 93.50 84 LEU A C 1
ATOM 663 O O . LEU A 1 84 ? 14.767 6.920 -4.195 1.00 93.50 84 LEU A O 1
ATOM 667 N N . LEU A 1 85 ? 13.700 5.148 -3.310 1.00 93.50 85 LEU A N 1
ATOM 668 C CA . LEU A 1 85 ? 14.661 4.165 -3.809 1.00 93.50 85 LEU A CA 1
ATOM 669 C C . LEU A 1 85 ? 14.327 3.667 -5.208 1.00 93.50 85 LEU A C 1
ATOM 671 O O . LEU A 1 85 ? 15.254 3.410 -5.958 1.00 93.50 85 LEU A O 1
ATOM 675 N N . SER A 1 86 ? 13.059 3.598 -5.630 1.00 92.44 86 SER A N 1
ATOM 676 C CA . SER A 1 86 ? 12.765 3.127 -6.992 1.00 92.44 86 SER A CA 1
ATOM 677 C C . SER A 1 86 ? 13.400 3.998 -8.089 1.00 92.44 86 SER A C 1
ATOM 679 O O . SER A 1 86 ? 13.956 3.425 -9.023 1.00 92.44 86 SER A O 1
ATOM 681 N N . PRO A 1 87 ? 13.415 5.347 -8.005 1.00 92.94 87 PRO A N 1
ATOM 682 C CA . PRO A 1 87 ? 14.164 6.174 -8.956 1.00 92.94 87 PRO A CA 1
ATOM 683 C C . PRO A 1 87 ? 15.672 5.927 -8.926 1.00 92.94 87 PRO A C 1
ATOM 685 O O . PRO A 1 87 ? 16.314 5.924 -9.974 1.00 92.94 87 PRO A O 1
ATOM 688 N N . TRP A 1 88 ? 16.227 5.701 -7.735 1.00 92.19 88 TRP A N 1
ATOM 689 C CA . TRP A 1 88 ? 17.640 5.386 -7.557 1.00 92.19 88 TRP A CA 1
ATOM 690 C C . TRP A 1 88 ? 18.000 4.029 -8.176 1.00 92.19 88 TRP A C 1
ATOM 692 O O . TRP A 1 88 ? 18.936 3.946 -8.967 1.00 92.19 88 TRP A O 1
ATOM 702 N N . ASP A 1 89 ? 17.206 2.994 -7.901 1.00 90.56 89 ASP A N 1
ATOM 703 C CA . ASP A 1 89 ? 17.370 1.651 -8.458 1.00 90.56 89 ASP A CA 1
ATOM 704 C C . ASP A 1 89 ? 17.246 1.668 -9.990 1.00 90.56 89 ASP A C 1
ATOM 706 O O . ASP A 1 89 ? 18.010 1.002 -10.683 1.00 90.56 89 ASP A O 1
ATOM 710 N N . MET A 1 90 ? 16.329 2.477 -10.538 1.00 93.06 90 MET A N 1
ATOM 711 C CA . MET A 1 90 ? 16.209 2.684 -11.986 1.00 93.06 90 MET A CA 1
ATOM 712 C C . MET A 1 90 ? 17.432 3.386 -12.582 1.00 93.06 90 MET A C 1
ATOM 714 O O . MET A 1 90 ? 17.867 3.015 -13.669 1.00 93.06 90 MET A O 1
ATOM 718 N N . ALA A 1 91 ? 17.992 4.385 -11.894 1.00 92.19 91 ALA A N 1
ATOM 719 C CA . ALA A 1 91 ? 19.188 5.086 -12.352 1.00 92.19 91 ALA A CA 1
ATOM 720 C C . ALA A 1 91 ? 20.419 4.168 -12.362 1.00 92.19 91 ALA A C 1
ATOM 722 O O . ALA A 1 91 ? 21.181 4.192 -13.325 1.00 92.19 91 ALA A O 1
ATOM 723 N N . LEU A 1 92 ? 20.582 3.330 -11.332 1.00 93.50 92 LEU A N 1
ATOM 724 C CA . LEU A 1 92 ? 21.633 2.310 -11.285 1.00 93.50 92 LEU A CA 1
ATOM 725 C C . LEU A 1 92 ? 21.458 1.270 -12.395 1.00 93.50 92 LEU A C 1
ATOM 727 O O . LEU A 1 92 ? 22.391 1.014 -13.145 1.00 93.50 92 LEU A O 1
ATOM 731 N N . ALA A 1 93 ? 20.245 0.741 -12.565 1.00 92.12 93 ALA A N 1
ATOM 732 C CA . ALA A 1 93 ? 19.952 -0.223 -13.622 1.00 92.12 93 ALA A CA 1
ATOM 733 C C . ALA A 1 93 ? 20.196 0.354 -15.028 1.00 92.12 93 ALA A C 1
ATOM 735 O O . ALA A 1 93 ? 20.646 -0.365 -15.916 1.00 92.12 93 ALA A O 1
ATOM 736 N N . LEU A 1 94 ? 19.932 1.649 -15.231 1.00 92.44 94 LEU A N 1
ATOM 737 C CA . LEU A 1 94 ? 20.248 2.342 -16.479 1.00 92.44 94 LEU A CA 1
ATOM 738 C C . LEU A 1 94 ? 21.760 2.510 -16.681 1.00 92.44 94 LEU A C 1
ATOM 740 O O . LEU A 1 94 ? 22.231 2.374 -17.803 1.00 92.44 94 LEU A O 1
ATOM 744 N N . ALA A 1 95 ? 22.511 2.808 -15.618 1.00 93.12 95 ALA A N 1
ATOM 745 C CA . ALA A 1 95 ? 23.966 2.932 -15.683 1.00 93.12 95 ALA A CA 1
ATOM 746 C C . ALA A 1 95 ? 24.660 1.594 -15.995 1.00 93.12 95 ALA A C 1
ATOM 748 O O . ALA A 1 95 ? 25.696 1.589 -16.653 1.00 93.12 95 ALA A O 1
ATOM 749 N N . ASP A 1 96 ? 24.064 0.482 -15.560 1.00 93.56 96 ASP A N 1
ATOM 750 C CA . ASP A 1 96 ? 24.570 -0.878 -15.770 1.00 93.56 96 ASP A CA 1
ATOM 751 C C . ASP A 1 96 ? 24.039 -1.545 -17.061 1.00 93.56 96 ASP A C 1
ATOM 753 O O . ASP A 1 96 ? 24.226 -2.749 -17.246 1.00 93.56 96 ASP A O 1
ATOM 757 N N . ASP A 1 97 ? 23.346 -0.805 -17.942 1.00 89.44 97 ASP A N 1
ATOM 758 C CA . ASP A 1 97 ? 22.675 -1.331 -19.149 1.00 89.44 97 ASP A CA 1
ATOM 759 C C . ASP A 1 97 ? 21.776 -2.557 -18.867 1.00 89.44 97 ASP A C 1
ATOM 761 O O . ASP A 1 97 ? 21.605 -3.464 -19.692 1.00 89.44 97 ASP A O 1
ATOM 765 N N . ALA A 1 98 ? 21.175 -2.606 -17.675 1.00 88.75 98 ALA A N 1
ATOM 766 C CA . ALA A 1 98 ? 20.356 -3.732 -17.261 1.00 88.75 98 ALA A CA 1
ATOM 767 C C . ALA A 1 98 ? 19.069 -3.812 -18.108 1.00 88.75 98 ALA A C 1
ATOM 769 O O . ALA A 1 98 ? 18.399 -2.803 -18.353 1.00 88.75 98 ALA A O 1
ATOM 770 N N . PRO A 1 99 ? 18.646 -5.012 -18.542 1.00 86.31 99 PRO A N 1
ATOM 771 C CA . PRO A 1 99 ? 17.385 -5.157 -19.252 1.00 86.31 99 PRO A CA 1
ATOM 772 C C . PRO A 1 99 ? 16.200 -4.850 -18.322 1.00 86.31 99 PRO A C 1
ATOM 774 O O . PRO A 1 99 ? 16.191 -5.222 -17.152 1.00 86.31 99 PRO A O 1
ATOM 777 N N . GLY A 1 100 ? 15.152 -4.216 -18.859 1.00 83.44 100 GLY A N 1
ATOM 778 C CA . GLY A 1 100 ? 13.876 -4.044 -18.147 1.00 83.44 100 GLY A CA 1
ATOM 779 C C . GLY A 1 100 ? 13.666 -2.712 -17.415 1.00 83.44 100 GLY A C 1
ATOM 780 O O . GLY A 1 100 ? 12.607 -2.536 -16.812 1.00 83.44 100 GLY A O 1
ATOM 781 N N . VAL A 1 101 ? 14.580 -1.739 -17.530 1.00 88.62 101 VAL A N 1
ATOM 782 C CA . VAL A 1 101 ? 14.431 -0.392 -16.923 1.00 88.62 101 VAL A CA 1
ATOM 783 C C . VAL A 1 101 ? 13.113 0.286 -17.324 1.00 88.62 101 VAL A C 1
ATOM 785 O O . VAL A 1 101 ? 12.426 0.864 -16.484 1.00 88.62 101 VAL A O 1
ATOM 788 N N . ALA A 1 102 ? 12.694 0.157 -18.587 1.00 87.38 102 ALA A N 1
ATOM 789 C CA . ALA A 1 102 ? 11.418 0.704 -19.058 1.00 87.38 102 ALA A CA 1
ATOM 790 C C . ALA A 1 102 ? 10.202 0.101 -18.323 1.00 87.38 102 ALA A C 1
ATOM 792 O O . ALA A 1 102 ? 9.247 0.812 -18.011 1.00 87.38 102 ALA A O 1
ATOM 793 N N . GLY A 1 103 ? 10.252 -1.196 -18.000 1.00 88.12 103 GLY A N 1
ATOM 794 C CA . GLY A 1 103 ? 9.212 -1.879 -17.228 1.00 88.12 103 GLY A CA 1
ATOM 795 C C . GLY A 1 103 ? 9.182 -1.436 -15.764 1.00 88.12 103 GLY A C 1
ATOM 796 O O . GLY A 1 103 ? 8.099 -1.254 -15.202 1.00 88.12 103 GLY A O 1
ATOM 797 N N . MET A 1 104 ? 10.350 -1.183 -15.165 1.00 88.75 104 MET A N 1
ATOM 798 C CA . MET A 1 104 ? 10.451 -0.588 -13.826 1.00 88.75 104 MET A CA 1
ATOM 799 C C . MET A 1 104 ? 9.847 0.820 -13.802 1.00 88.75 104 MET A C 1
ATOM 801 O O . MET A 1 104 ? 9.050 1.123 -12.916 1.00 88.75 104 MET A O 1
ATOM 805 N N . GLY A 1 105 ? 10.142 1.644 -14.814 1.00 89.81 105 GLY A N 1
ATOM 806 C CA . GLY A 1 105 ? 9.588 2.994 -14.953 1.00 89.81 105 GLY A CA 1
ATOM 807 C C . GLY A 1 105 ? 8.071 3.006 -15.113 1.00 89.81 105 GLY A C 1
ATOM 808 O O . GLY A 1 105 ? 7.385 3.761 -14.424 1.00 89.81 105 GLY A O 1
ATOM 809 N N . ALA A 1 106 ? 7.528 2.130 -15.961 1.00 90.88 106 ALA A N 1
ATOM 810 C CA . ALA A 1 106 ? 6.082 1.984 -16.125 1.00 90.88 106 ALA A CA 1
ATOM 811 C C . ALA A 1 106 ? 5.400 1.525 -14.826 1.00 90.88 106 ALA A C 1
ATOM 813 O O . ALA A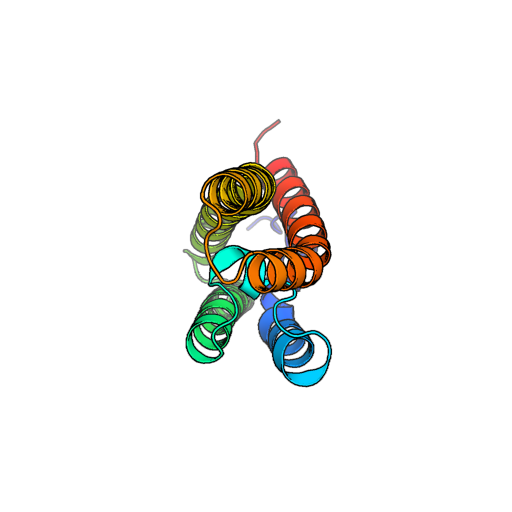 1 106 ? 4.375 2.081 -14.429 1.00 90.88 106 ALA A O 1
ATOM 814 N N . SER A 1 107 ? 6.001 0.556 -14.129 1.00 89.88 107 SER A N 1
ATOM 815 C CA . SER A 1 107 ? 5.496 0.059 -12.845 1.00 89.88 107 SER A CA 1
ATOM 816 C C . SER A 1 107 ? 5.517 1.153 -11.777 1.00 89.88 107 SER A C 1
ATOM 818 O O . SER A 1 107 ? 4.535 1.321 -11.053 1.00 89.88 107 SER A O 1
ATOM 820 N N . TYR A 1 108 ? 6.599 1.937 -11.723 1.00 92.56 108 TYR A N 1
ATOM 821 C CA . TYR A 1 108 ? 6.726 3.076 -10.821 1.00 92.56 108 TYR A CA 1
ATOM 822 C C . TYR A 1 108 ? 5.658 4.138 -11.100 1.00 92.56 108 TYR A C 1
ATOM 824 O O . TYR A 1 108 ? 4.943 4.554 -10.190 1.00 92.56 108 TYR A O 1
ATOM 832 N N . ALA A 1 109 ? 5.498 4.535 -12.365 1.00 92.88 109 ALA A N 1
ATOM 833 C CA . ALA A 1 109 ? 4.521 5.539 -12.778 1.00 92.88 109 ALA A CA 1
ATOM 834 C C . ALA A 1 109 ? 3.075 5.109 -12.486 1.00 92.88 109 ALA A C 1
ATOM 836 O O . ALA A 1 109 ? 2.266 5.936 -12.067 1.00 92.88 109 ALA A O 1
ATOM 837 N N . ALA A 1 110 ? 2.755 3.823 -12.660 1.00 93.00 110 ALA A N 1
ATOM 838 C CA . ALA A 1 110 ? 1.433 3.285 -12.353 1.00 93.00 110 ALA A CA 1
ATOM 839 C C . ALA A 1 110 ? 1.123 3.297 -10.845 1.00 93.00 110 ALA A C 1
ATOM 841 O O . ALA A 1 110 ? -0.011 3.588 -10.467 1.00 93.00 110 ALA A O 1
ATOM 842 N N . ALA A 1 111 ? 2.125 3.024 -10.002 1.00 94.00 111 ALA A N 1
ATOM 843 C CA . ALA A 1 111 ? 1.974 2.911 -8.551 1.00 94.00 111 ALA A CA 1
ATOM 844 C C . ALA A 1 111 ? 2.117 4.244 -7.793 1.00 94.00 111 ALA A C 1
ATOM 846 O O . ALA A 1 111 ? 1.617 4.398 -6.677 1.00 94.00 111 ALA A O 1
ATOM 847 N N . LEU A 1 112 ? 2.795 5.236 -8.378 1.00 93.94 112 LEU A N 1
ATOM 848 C CA . LEU A 1 112 ? 3.090 6.504 -7.710 1.00 93.94 112 LEU A CA 1
ATOM 849 C C . LEU A 1 112 ? 1.830 7.272 -7.261 1.00 93.94 112 LEU A C 1
ATOM 851 O O . LEU A 1 112 ? 1.803 7.724 -6.114 1.00 93.94 112 LEU A O 1
ATOM 855 N N . PRO A 1 113 ? 0.762 7.411 -8.071 1.00 93.12 113 PRO A N 1
ATOM 856 C CA . PRO A 1 113 ? -0.430 8.134 -7.631 1.00 93.12 113 PRO A CA 1
ATOM 857 C C . PRO A 1 113 ? -1.105 7.477 -6.419 1.00 93.12 113 PRO A C 1
ATOM 859 O O . PRO A 1 113 ? -1.492 8.172 -5.476 1.00 93.12 113 PRO A O 1
ATOM 862 N N . GLY A 1 114 ? -1.189 6.144 -6.396 1.00 90.88 114 GLY A N 1
ATOM 863 C CA . GLY A 1 114 ? -1.757 5.404 -5.270 1.00 90.88 114 GLY A CA 1
ATOM 864 C C . GLY A 1 114 ? -0.878 5.480 -4.028 1.00 90.88 114 GLY A C 1
ATOM 865 O O . GLY A 1 114 ? -1.395 5.687 -2.928 1.00 90.88 114 GLY A O 1
ATOM 866 N N . ALA A 1 115 ? 0.444 5.416 -4.206 1.00 92.06 115 ALA A N 1
ATOM 867 C CA . ALA A 1 115 ? 1.422 5.617 -3.143 1.00 92.06 115 ALA A CA 1
ATOM 868 C C . ALA A 1 115 ? 1.280 6.992 -2.473 1.00 92.06 115 ALA A C 1
ATOM 870 O O . ALA A 1 115 ? 1.271 7.084 -1.247 1.00 92.06 115 ALA A O 1
ATOM 871 N N . LEU A 1 116 ? 1.114 8.062 -3.256 1.00 93.19 116 LEU A N 1
ATOM 872 C CA . LEU A 1 116 ? 0.946 9.418 -2.727 1.00 93.19 116 LEU A CA 1
ATOM 873 C C . LEU A 1 116 ? -0.368 9.574 -1.953 1.00 93.19 116 LEU A C 1
ATOM 875 O O . LEU A 1 116 ? -0.366 10.118 -0.848 1.00 93.19 116 LEU A O 1
ATOM 879 N N . VAL A 1 117 ? -1.481 9.061 -2.490 1.00 90.44 117 VAL A N 1
ATOM 880 C CA . VAL A 1 117 ? -2.783 9.082 -1.799 1.00 90.44 117 VAL A CA 1
ATOM 881 C C . VAL A 1 117 ? -2.710 8.316 -0.478 1.00 90.44 117 VAL A C 1
ATOM 883 O O . VAL A 1 117 ? -3.146 8.828 0.556 1.00 90.44 117 VAL A O 1
ATOM 886 N N . ALA A 1 118 ? -2.120 7.120 -0.498 1.00 89.38 118 ALA A N 1
ATOM 887 C CA . ALA A 1 118 ? -1.917 6.305 0.693 1.00 89.38 118 ALA A CA 1
ATOM 888 C C . ALA A 1 118 ? -1.035 7.023 1.725 1.00 89.38 118 ALA A C 1
ATOM 890 O O . ALA A 1 118 ? -1.411 7.127 2.889 1.00 89.38 118 ALA A O 1
ATOM 891 N N . MET A 1 119 ? 0.089 7.606 1.303 1.00 90.81 119 MET A N 1
ATOM 892 C CA . MET A 1 119 ? 1.011 8.319 2.190 1.00 90.81 119 MET A CA 1
ATOM 893 C C . MET A 1 119 ? 0.341 9.516 2.873 1.00 90.81 119 MET A C 1
ATOM 895 O O . MET A 1 119 ? 0.510 9.723 4.076 1.00 90.81 119 MET A O 1
ATOM 899 N N . VAL A 1 120 ? -0.462 10.282 2.130 1.00 90.25 120 VAL A N 1
ATOM 900 C CA . VAL A 1 120 ? -1.231 11.406 2.678 1.00 90.25 120 VAL A CA 1
ATOM 901 C C . VAL A 1 120 ? -2.249 10.913 3.707 1.00 90.25 120 VAL A C 1
ATOM 903 O O . VAL A 1 120 ? -2.301 11.445 4.819 1.00 90.25 120 VAL A O 1
ATOM 906 N N . GLN A 1 121 ? -3.031 9.881 3.380 1.00 89.19 121 GLN A N 1
ATOM 907 C CA . GLN A 1 121 ? -4.031 9.316 4.291 1.00 89.19 121 GLN A CA 1
ATOM 908 C C . GLN A 1 121 ? -3.386 8.788 5.581 1.00 89.19 121 GLN A C 1
ATOM 910 O O . GLN A 1 121 ? -3.836 9.137 6.680 1.00 89.19 121 GLN A O 1
ATOM 915 N N . VAL A 1 122 ? -2.301 8.022 5.456 1.00 88.50 122 VAL A N 1
ATOM 916 C CA . VAL A 1 122 ? -1.571 7.441 6.587 1.00 88.50 122 VAL A CA 1
ATOM 917 C C . VAL A 1 122 ? -0.977 8.548 7.452 1.00 88.50 122 VAL A C 1
ATOM 919 O O . VAL A 1 122 ? -1.166 8.544 8.670 1.00 88.50 122 VAL A O 1
ATOM 922 N N . GLY A 1 123 ? -0.336 9.548 6.839 1.00 86.00 123 GLY A N 1
ATOM 923 C CA . GLY A 1 123 ? 0.235 10.696 7.542 1.00 86.00 123 GLY A CA 1
ATOM 924 C C . GLY A 1 123 ? -0.812 11.482 8.336 1.00 86.00 123 GLY A C 1
ATOM 925 O O . GLY A 1 123 ? -0.600 11.795 9.512 1.00 86.00 123 GLY A O 1
ATOM 926 N N . PHE A 1 124 ? -1.984 11.740 7.747 1.00 86.62 124 PHE A N 1
ATOM 927 C CA . PHE A 1 124 ? -3.095 12.381 8.459 1.00 86.62 124 PHE A CA 1
ATOM 928 C C . PHE A 1 124 ? -3.600 11.540 9.634 1.00 86.62 124 PHE A C 1
ATOM 930 O O . PHE A 1 124 ? -3.903 12.094 10.696 1.00 86.62 124 PHE A O 1
ATOM 937 N N . ARG A 1 125 ? -3.684 10.217 9.470 1.00 85.06 125 ARG A N 1
ATOM 938 C CA . ARG A 1 125 ? -4.144 9.306 10.523 1.00 85.06 125 ARG A CA 1
ATOM 939 C C . ARG A 1 125 ? -3.162 9.227 11.682 1.00 85.06 125 ARG A C 1
ATOM 941 O O . ARG A 1 125 ? -3.589 9.421 12.819 1.00 85.06 125 ARG A O 1
ATOM 948 N N . LEU A 1 126 ? -1.869 9.068 11.405 1.00 84.25 126 LEU A N 1
ATOM 949 C CA . LEU A 1 126 ? -0.814 9.079 12.424 1.00 84.25 126 LEU A CA 1
ATOM 950 C C . LEU A 1 126 ? -0.796 10.404 13.195 1.00 84.25 126 LEU A C 1
ATOM 952 O O . LEU A 1 126 ? -0.825 10.405 14.425 1.00 84.25 126 LEU A O 1
ATOM 956 N N . LYS A 1 127 ? -0.874 11.543 12.492 1.00 83.94 127 LYS A N 1
ATOM 957 C CA . LYS A 1 127 ? -0.947 12.871 13.126 1.00 83.94 127 LYS A CA 1
ATOM 958 C C . LYS A 1 127 ? -2.134 13.008 14.082 1.00 83.94 127 LYS A C 1
ATOM 960 O O . LYS A 1 127 ? -2.022 13.686 15.098 1.00 83.94 127 LYS A O 1
ATOM 965 N N . ARG A 1 128 ? -3.284 12.404 13.766 1.00 81.69 128 ARG A N 1
ATOM 966 C CA . ARG A 1 128 ? -4.469 12.434 14.644 1.00 81.69 128 ARG A CA 1
ATOM 967 C C . ARG A 1 128 ? -4.402 11.448 15.812 1.00 81.69 128 ARG A C 1
ATOM 969 O O . ARG A 1 128 ? -5.185 11.606 16.747 1.00 81.69 128 ARG A O 1
ATOM 976 N N . GLN A 1 129 ? -3.527 10.447 15.747 1.00 76.19 129 GLN A N 1
ATOM 977 C CA . GLN A 1 129 ? -3.343 9.429 16.786 1.00 76.19 129 GLN A CA 1
ATOM 978 C C . GLN A 1 129 ? -2.283 9.817 17.824 1.00 76.19 129 GLN A C 1
ATOM 980 O O . GLN A 1 129 ? -2.359 9.347 18.957 1.00 76.19 129 GLN A O 1
ATOM 985 N N . LEU A 1 130 ? -1.328 10.679 17.467 1.00 68.88 130 LEU A N 1
ATOM 986 C CA . LEU A 1 130 ? -0.333 11.189 18.408 1.00 68.88 130 LEU A CA 1
ATOM 987 C C . LEU A 1 130 ? -0.984 12.128 19.447 1.00 68.88 130 LEU A C 1
ATOM 989 O O . LEU A 1 130 ? -1.792 12.988 19.071 1.00 68.88 130 LEU A O 1
ATOM 993 N N . PRO A 1 131 ? -0.653 11.986 20.747 1.00 59.66 131 PRO A N 1
ATOM 994 C CA . PRO A 1 131 ? -0.994 12.989 21.751 1.00 59.66 131 PRO A CA 1
ATOM 995 C C . PRO A 1 131 ? -0.398 14.342 21.339 1.00 59.66 131 PRO A C 1
ATOM 997 O O . PRO A 1 131 ? 0.709 14.383 20.804 1.00 59.66 131 PRO A O 1
ATOM 1000 N N . ARG A 1 132 ? -1.152 15.427 21.547 1.00 55.91 132 ARG A N 1
ATOM 1001 C CA . ARG A 1 132 ? -0.620 16.790 21.402 1.00 55.91 132 ARG A CA 1
ATOM 1002 C C . ARG A 1 132 ? 0.453 17.063 22.442 1.00 55.91 132 ARG A C 1
ATOM 1004 O O . ARG A 1 132 ? 0.243 16.606 23.588 1.00 55.91 132 ARG A O 1
#

Radius of gyration: 16.26 Å; chains: 1; bounding box: 41×30×45 Å

pLDDT: mean 87.25, std 10.57, range [36.5, 94.88]

Secondary structure (DSSP, 8-state):
----TTGGGTHHHHTHHHHHHHHHHTSTTSSTHHHHTT-HHHHHHHHHHHHHHHHHHHTT-TTHHHHHHHHHHHHHHHHHHHHHHHHHHHHHHHHTT-TTHHHHHHHHHHHHHHHHHHHHHHHHHHHHHS--